Protein AF-A0A7D3ZUU0-F1 (afdb_monomer_lite)

Secondary structure (DSSP, 8-state):
--------------------TTSTTHHHHHHHHHHTS--HHHHHHHHHHHHHHHHHHTSTTHHHHHHHHHHHHHHHHHHHHTT-EETTEEPPHHHHHHHHHHHHHHHHHHHHHHHTT--PPPHHHHHHHHHHTTSHHHH---

Radius of gyration: 26.37 Å; chains: 1; bounding box: 84×69×46 Å

Sequence (142 aa):
MAGVGLPAAISASSMRRNVPIRRSRIRRSIWRLSNSCDDPDALRHLSFEISLQDLALRDPELAPRLAASVRAHEERLAALLAGRPHHGTALTPRQAQRLATALRALLVGLSQGVVLGLAAAPGDYFAATARALIAPDVLGPA

Organism: Actinomadura verrucosospora (NCBI:txid46165)

Foldseek 3Di:
DDDDDDDDDDDDDDDPPDDDPDPPPVVVVQVVLLVVLPPVVNLVVLVVVVVVVVVQCVPPVSVVVVVVVLVVQLLVQLVVQAQDDDPNDGQHSLLSSQLSVQLVVLVVVQVCCSSVVVPDDPPVVSVVVNVVCSPDVNSDDD

pLDDT: mean 71.91, std 19.35, range [29.09, 93.62]

InterPro domains:
  IPR036271 Tetracyclin repressor-like, C-terminal domain superfamily [SSF48498] (24-134)

Structure (mmCIF, N/CA/C/O backbone):
data_AF-A0A7D3ZUU0-F1
#
_entry.id   AF-A0A7D3ZUU0-F1
#
loop_
_atom_site.group_PDB
_atom_site.id
_atom_site.type_symbol
_atom_site.label_atom_id
_atom_site.label_alt_id
_atom_site.label_comp_id
_atom_site.label_asym_id
_atom_site.label_entity_id
_atom_site.label_seq_id
_atom_site.pdbx_PDB_ins_code
_atom_site.Cartn_x
_atom_site.Cartn_y
_atom_site.Cartn_z
_atom_site.occupancy
_atom_site.B_iso_or_equiv
_atom_site.auth_seq_id
_atom_site.auth_comp_id
_atom_site.auth_asym_id
_atom_site.auth_atom_id
_atom_site.pdbx_PDB_model_num
ATOM 1 N N . MET A 1 1 ? -60.620 -56.712 -3.533 1.00 40.25 1 MET A N 1
ATOM 2 C CA . MET A 1 1 ? -59.203 -56.882 -3.926 1.00 40.25 1 MET A CA 1
ATOM 3 C C . MET A 1 1 ? -58.616 -55.475 -4.006 1.00 40.25 1 MET A C 1
ATOM 5 O O . MET A 1 1 ? -59.118 -54.701 -4.802 1.00 40.25 1 MET A O 1
ATOM 9 N N . ALA A 1 2 ? -57.974 -54.983 -2.937 1.00 36.53 2 ALA A N 1
ATOM 10 C CA . ALA A 1 2 ? -56.506 -54.911 -2.765 1.00 36.53 2 ALA A CA 1
ATOM 11 C C . ALA A 1 2 ? -55.824 -54.142 -3.922 1.00 36.53 2 ALA A C 1
ATOM 13 O O . ALA A 1 2 ? -55.988 -54.558 -5.058 1.00 36.53 2 ALA A O 1
ATOM 14 N N . GLY A 1 3 ? -55.067 -53.051 -3.764 1.00 35.31 3 GLY A N 1
ATOM 15 C CA . GLY A 1 3 ? -54.563 -52.266 -2.624 1.00 35.31 3 GLY A CA 1
ATOM 16 C C . GLY A 1 3 ? -54.047 -50.905 -3.161 1.00 35.31 3 GLY A C 1
ATOM 17 O O . GLY A 1 3 ? -53.798 -50.778 -4.353 1.00 35.31 3 GLY A O 1
ATOM 18 N N . VAL A 1 4 ? -54.183 -49.810 -2.404 1.00 40.47 4 VAL A N 1
ATOM 19 C CA . VAL A 1 4 ? -53.123 -49.090 -1.651 1.00 40.47 4 VAL A CA 1
ATOM 20 C C . VAL A 1 4 ? -51.950 -48.565 -2.501 1.00 40.47 4 VAL A C 1
ATOM 22 O O . VAL A 1 4 ? -51.165 -49.348 -3.020 1.00 40.47 4 VAL A O 1
ATOM 25 N N . GLY A 1 5 ? -51.776 -47.232 -2.522 1.00 33.34 5 GLY A N 1
ATOM 26 C CA . GLY A 1 5 ? -50.512 -46.586 -2.903 1.00 33.34 5 GLY A CA 1
ATOM 27 C C . GLY A 1 5 ? -50.587 -45.107 -3.324 1.00 33.34 5 GLY A C 1
ATOM 28 O O . GLY A 1 5 ? -50.355 -44.797 -4.484 1.00 33.34 5 GLY A O 1
ATOM 29 N N . LEU A 1 6 ? -50.858 -44.184 -2.394 1.00 39.97 6 LEU A N 1
ATOM 30 C CA . LEU A 1 6 ? -50.283 -42.818 -2.408 1.00 39.97 6 LEU A CA 1
ATOM 31 C C . LEU A 1 6 ? -49.100 -42.828 -1.405 1.00 39.97 6 LEU A C 1
ATOM 33 O O . LEU A 1 6 ? -49.169 -43.650 -0.486 1.00 39.97 6 LEU A O 1
ATOM 37 N N . PRO A 1 7 ? -48.066 -41.949 -1.488 1.00 45.09 7 PRO A N 1
ATOM 38 C CA . PRO A 1 7 ? -48.269 -40.505 -1.648 1.00 45.09 7 PRO A CA 1
ATOM 39 C C . PRO A 1 7 ? -47.188 -39.672 -2.390 1.00 45.09 7 PRO A C 1
ATOM 41 O O . PRO A 1 7 ? -46.086 -40.121 -2.668 1.00 45.09 7 PRO A O 1
ATOM 44 N N . ALA A 1 8 ? -47.548 -38.395 -2.587 1.00 32.94 8 ALA A N 1
ATOM 45 C CA . ALA A 1 8 ? -46.714 -37.182 -2.550 1.00 32.94 8 ALA A CA 1
ATOM 46 C C . ALA A 1 8 ? -45.593 -36.962 -3.592 1.00 32.94 8 ALA A C 1
ATOM 48 O O . ALA A 1 8 ? -44.533 -37.567 -3.529 1.00 32.94 8 ALA A O 1
ATOM 49 N N . ALA A 1 9 ? -45.749 -35.909 -4.407 1.00 34.47 9 ALA A N 1
ATOM 50 C CA . ALA A 1 9 ? -44.945 -34.686 -4.261 1.00 34.47 9 ALA A CA 1
ATOM 51 C C . ALA A 1 9 ? -45.491 -33.551 -5.148 1.00 34.47 9 ALA A C 1
ATOM 53 O O . ALA A 1 9 ? -45.474 -33.606 -6.374 1.00 34.47 9 ALA A O 1
ATOM 54 N N . ILE A 1 10 ? -45.952 -32.497 -4.480 1.00 34.47 10 ILE A N 1
ATOM 55 C CA . ILE A 1 10 ? -46.115 -31.144 -5.009 1.00 34.47 10 ILE A CA 1
ATOM 56 C C . ILE A 1 10 ? -44.711 -30.565 -5.223 1.00 34.47 10 ILE A C 1
ATOM 58 O O . ILE A 1 10 ? -43.920 -30.580 -4.284 1.00 34.47 10 ILE A O 1
ATOM 62 N N . SER A 1 11 ? -44.415 -29.978 -6.385 1.00 34.91 11 SER A N 1
ATOM 63 C CA . SER A 1 11 ? -43.557 -28.784 -6.414 1.00 34.91 11 SER A CA 1
ATOM 64 C C . SER A 1 11 ? -43.755 -27.980 -7.695 1.00 34.91 11 SER A C 1
ATOM 66 O O . SER A 1 11 ? -43.267 -28.316 -8.773 1.00 34.91 11 SER A O 1
ATOM 68 N N . ALA A 1 12 ? -44.514 -26.901 -7.540 1.00 33.22 12 ALA A N 1
ATOM 69 C CA . ALA A 1 12 ? -44.573 -25.787 -8.461 1.00 33.22 12 ALA A CA 1
ATOM 70 C C . ALA A 1 12 ? -43.320 -24.904 -8.321 1.00 33.22 12 ALA A C 1
ATOM 72 O O . ALA A 1 12 ? -42.705 -24.835 -7.262 1.00 33.22 12 ALA A O 1
ATOM 73 N N . SER A 1 13 ? -43.069 -24.114 -9.365 1.00 33.09 13 SER A N 1
ATOM 74 C CA . SER A 1 13 ? -42.350 -22.836 -9.307 1.00 33.09 13 SER A CA 1
ATOM 75 C C . SER A 1 13 ? -40.853 -22.869 -8.995 1.00 33.09 13 SER A C 1
ATOM 77 O O . SER A 1 13 ? -40.415 -22.924 -7.854 1.00 33.09 13 SER A O 1
ATOM 79 N N . SER A 1 14 ? -40.053 -22.574 -10.018 1.00 34.25 14 SER A N 1
ATOM 80 C CA . SER A 1 14 ? -39.368 -21.273 -10.112 1.00 34.25 14 SER A CA 1
ATOM 81 C C . SER A 1 14 ? -38.167 -21.403 -11.037 1.00 34.25 14 SER A C 1
ATOM 83 O O . SER A 1 14 ? -37.055 -21.765 -10.653 1.00 34.25 14 SER A O 1
ATOM 85 N N . MET A 1 15 ? -38.421 -21.067 -12.295 1.00 29.09 15 MET A N 1
ATOM 86 C CA . MET A 1 15 ? -37.419 -20.801 -13.309 1.00 29.09 15 MET A CA 1
ATOM 87 C C . MET A 1 15 ? -36.638 -19.544 -12.899 1.00 29.09 15 MET A C 1
ATOM 89 O O . MET A 1 15 ? -36.939 -18.428 -13.328 1.00 29.09 15 MET A O 1
ATOM 93 N N . ARG A 1 16 ? -35.638 -19.717 -12.027 1.00 35.34 16 ARG A N 1
ATOM 94 C CA . ARG A 1 16 ? -34.632 -18.691 -11.735 1.00 35.34 16 ARG A CA 1
ATOM 95 C C . ARG A 1 16 ? -33.801 -18.471 -12.995 1.00 35.34 16 ARG A C 1
ATOM 97 O O . ARG A 1 16 ? -32.798 -19.141 -13.227 1.00 35.34 16 ARG A O 1
ATOM 104 N N . ARG A 1 17 ? -34.224 -17.505 -13.812 1.00 39.44 17 ARG A N 1
ATOM 105 C CA . ARG A 1 17 ? -33.383 -16.882 -14.837 1.00 39.44 17 ARG A CA 1
ATOM 106 C C . ARG A 1 17 ? -32.225 -16.180 -14.132 1.00 39.44 17 ARG A C 1
ATOM 108 O O . ARG A 1 17 ? -32.354 -15.072 -13.622 1.00 39.44 17 ARG A O 1
ATOM 115 N N . ASN A 1 18 ? -31.113 -16.897 -14.057 1.00 33.84 18 ASN A N 1
ATOM 116 C CA . ASN A 1 18 ? -29.845 -16.446 -13.521 1.00 33.84 18 ASN A CA 1
ATOM 117 C C . ASN A 1 18 ? -29.207 -15.494 -14.546 1.00 33.84 18 ASN A C 1
ATOM 119 O O . ASN A 1 18 ? -28.795 -15.923 -15.622 1.00 33.84 18 ASN A O 1
ATOM 123 N N . VAL A 1 19 ? -29.174 -14.197 -14.247 1.00 50.00 19 VAL A N 1
ATOM 124 C CA . VAL A 1 19 ? -28.497 -13.186 -15.071 1.00 50.00 19 VAL A CA 1
ATOM 125 C C . VAL A 1 19 ? -27.140 -12.877 -14.438 1.00 50.00 19 VAL A C 1
ATOM 127 O O . VAL A 1 19 ? -27.120 -12.301 -13.352 1.00 50.00 19 VAL A O 1
ATOM 130 N N . PRO A 1 20 ? -25.999 -13.145 -15.105 1.00 44.75 20 PRO A N 1
ATOM 131 C CA . PRO A 1 20 ? -24.731 -12.556 -14.705 1.00 44.75 20 PRO A CA 1
ATOM 132 C C . PRO A 1 20 ? -24.179 -11.640 -15.808 1.00 44.75 20 PRO A C 1
ATOM 134 O O . PRO A 1 20 ? -23.108 -11.876 -16.364 1.00 44.75 20 PRO A O 1
ATOM 137 N N . ILE A 1 21 ? -24.866 -10.533 -16.102 1.00 50.00 21 ILE A N 1
ATOM 138 C CA . ILE A 1 21 ? -24.269 -9.417 -16.853 1.00 50.00 21 ILE A CA 1
ATOM 139 C C . ILE A 1 21 ? -23.665 -8.451 -15.833 1.00 50.00 21 ILE A C 1
ATOM 141 O O . ILE A 1 21 ? -24.354 -7.555 -15.361 1.00 50.00 21 ILE A O 1
ATOM 145 N N . ARG A 1 22 ? -22.390 -8.659 -15.463 1.00 47.59 22 ARG A N 1
ATOM 146 C CA . ARG A 1 22 ? -21.489 -7.611 -14.904 1.00 47.59 22 ARG A CA 1
ATOM 147 C C . ARG A 1 22 ? -20.035 -8.045 -14.639 1.00 47.59 22 ARG A C 1
ATOM 149 O O . ARG A 1 22 ? -19.269 -7.261 -14.096 1.00 47.59 22 ARG A O 1
ATOM 156 N N . ARG A 1 23 ? -19.591 -9.239 -15.059 1.00 44.19 23 ARG A N 1
ATOM 157 C CA . ARG A 1 23 ? -18.181 -9.684 -14.900 1.00 44.19 23 ARG A CA 1
ATOM 158 C C . ARG A 1 23 ? -17.253 -9.331 -16.079 1.00 44.19 23 ARG A C 1
ATOM 160 O O . ARG A 1 23 ? -16.047 -9.534 -15.993 1.00 44.19 23 ARG A O 1
ATOM 167 N N . SER A 1 24 ? -17.782 -8.778 -17.176 1.00 46.56 24 SER A N 1
ATOM 168 C CA . SER A 1 24 ? -17.043 -8.608 -18.443 1.00 46.56 24 SER A CA 1
ATOM 169 C C . SER A 1 24 ? -16.266 -7.293 -18.593 1.00 46.56 24 SER A C 1
ATOM 171 O O . SER A 1 24 ? -15.468 -7.163 -19.524 1.00 46.56 24 SER A O 1
ATOM 173 N N . ARG A 1 25 ? -16.483 -6.305 -17.712 1.00 45.25 25 ARG A N 1
ATOM 174 C CA . ARG A 1 25 ? -15.718 -5.042 -17.728 1.00 45.25 25 ARG A CA 1
ATOM 175 C C . ARG A 1 25 ? -14.445 -5.128 -16.888 1.00 45.25 25 ARG A C 1
ATOM 177 O O . ARG A 1 25 ? -13.392 -4.771 -17.392 1.00 45.25 25 ARG A O 1
ATOM 184 N N . ILE A 1 26 ? -14.516 -5.701 -15.686 1.00 52.78 26 ILE A N 1
ATOM 185 C CA . ILE A 1 26 ? -13.3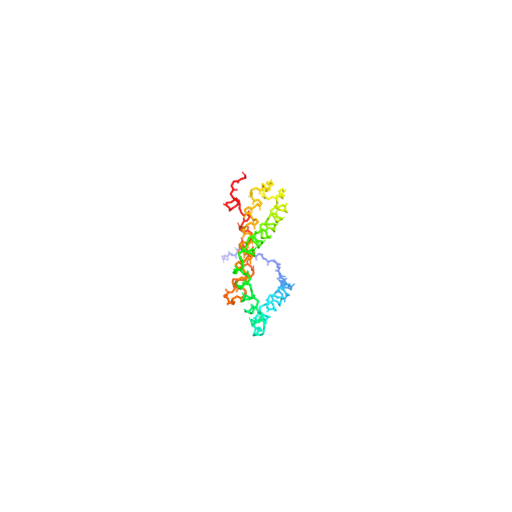65 -5.811 -14.772 1.00 52.78 26 ILE A CA 1
ATOM 186 C C . ILE A 1 26 ? -12.267 -6.709 -15.366 1.00 52.78 26 ILE A C 1
ATOM 188 O O . ILE A 1 26 ? -11.104 -6.319 -15.389 1.00 52.78 26 ILE A O 1
ATOM 192 N N . ARG A 1 27 ? -12.634 -7.850 -15.974 1.00 48.31 27 ARG A N 1
ATOM 193 C CA . ARG A 1 27 ? -11.664 -8.733 -16.652 1.00 48.31 27 ARG A CA 1
ATOM 194 C C . ARG A 1 27 ? -10.971 -8.063 -17.847 1.00 48.31 27 ARG A C 1
ATOM 196 O O . ARG A 1 27 ? -9.799 -8.322 -18.074 1.00 48.31 27 ARG A O 1
ATOM 203 N N . ARG A 1 28 ? -11.657 -7.169 -18.576 1.00 47.56 28 ARG A N 1
ATOM 204 C CA . ARG A 1 28 ? -11.063 -6.414 -19.697 1.00 47.56 28 ARG A CA 1
ATOM 205 C C . ARG A 1 28 ? -10.102 -5.321 -19.236 1.00 47.56 28 ARG A C 1
ATOM 207 O O . ARG A 1 28 ? -9.141 -5.035 -19.940 1.00 47.56 28 ARG A O 1
ATOM 214 N N . SER A 1 29 ? -10.355 -4.707 -18.083 1.00 44.31 29 SER A N 1
ATOM 215 C CA . SER A 1 29 ? -9.447 -3.717 -17.494 1.00 44.31 29 SER A CA 1
ATOM 216 C C . SER A 1 29 ? -8.169 -4.375 -16.971 1.00 44.31 29 SER A C 1
ATOM 218 O O . SER A 1 29 ? -7.083 -3.884 -17.245 1.00 44.31 29 SER A O 1
ATOM 220 N N . ILE A 1 30 ? -8.304 -5.522 -16.297 1.00 54.44 30 ILE A N 1
ATOM 221 C CA . ILE A 1 30 ? -7.171 -6.297 -15.767 1.00 54.44 30 ILE A CA 1
ATOM 222 C C . ILE A 1 30 ? -6.321 -6.882 -16.908 1.00 54.44 30 ILE A C 1
ATOM 224 O O . ILE A 1 30 ? -5.100 -6.800 -16.860 1.00 54.44 30 ILE A O 1
ATOM 228 N N . TRP A 1 31 ? -6.949 -7.388 -17.977 1.00 50.78 31 TRP A N 1
ATOM 229 C CA . TRP A 1 31 ? -6.225 -7.886 -19.154 1.00 50.78 31 TRP A CA 1
ATOM 230 C C . TRP A 1 31 ? -5.465 -6.773 -19.898 1.00 50.78 31 TRP A C 1
ATOM 232 O O . TRP A 1 31 ? -4.343 -6.990 -20.340 1.00 50.78 31 TRP A O 1
ATOM 242 N N . ARG A 1 32 ? -6.018 -5.552 -19.967 1.00 48.66 32 ARG A N 1
ATOM 243 C CA . ARG A 1 32 ? -5.321 -4.398 -20.567 1.00 48.66 32 ARG A CA 1
ATOM 244 C C . ARG A 1 32 ? -4.096 -3.936 -19.779 1.00 48.66 32 ARG A C 1
ATOM 246 O O . ARG A 1 32 ? -3.128 -3.534 -20.404 1.00 48.66 32 ARG A O 1
ATOM 253 N N . LEU A 1 33 ? -4.141 -4.003 -18.449 1.00 48.69 33 LEU A N 1
ATOM 254 C CA . LEU A 1 33 ? -2.991 -3.680 -17.594 1.00 48.69 33 LEU A CA 1
ATOM 255 C C . LEU A 1 33 ? -1.869 -4.719 -17.727 1.00 48.69 33 LEU A C 1
ATOM 257 O O . LEU A 1 33 ? -0.702 -4.356 -17.688 1.00 48.69 33 LEU A O 1
ATOM 261 N N . SER A 1 34 ? -2.214 -5.995 -17.931 1.00 52.81 34 SER A N 1
ATOM 262 C CA . SER A 1 34 ? -1.219 -7.050 -18.170 1.00 52.81 34 SER A CA 1
ATOM 263 C C . SER A 1 34 ? -0.553 -6.910 -19.542 1.00 52.81 34 SER A C 1
ATOM 265 O O . SER A 1 34 ? 0.655 -7.060 -19.649 1.00 52.81 34 SER A O 1
ATOM 267 N N . ASN A 1 35 ? -1.317 -6.575 -20.587 1.00 51.06 35 ASN A N 1
ATOM 268 C CA . ASN A 1 35 ? -0.808 -6.515 -21.961 1.00 51.06 35 ASN A CA 1
ATOM 269 C C . ASN A 1 35 ? -0.029 -5.223 -22.284 1.00 51.06 35 ASN A C 1
ATOM 271 O O . ASN A 1 35 ? 0.575 -5.139 -23.347 1.00 51.06 35 ASN A O 1
ATOM 275 N N . SER A 1 36 ? -0.060 -4.203 -21.415 1.00 51.97 36 SER A N 1
ATOM 276 C CA . SER A 1 36 ? 0.818 -3.027 -21.538 1.00 51.97 36 SER A CA 1
ATOM 277 C C . SER A 1 36 ? 2.197 -3.238 -20.904 1.00 51.97 36 SER A C 1
ATOM 279 O O . SER A 1 36 ? 3.076 -2.413 -21.111 1.00 51.97 36 SER A O 1
ATOM 281 N N . CYS A 1 37 ? 2.384 -4.308 -20.121 1.00 52.25 37 CYS A N 1
ATOM 282 C CA . CYS A 1 37 ? 3.683 -4.682 -19.548 1.00 52.25 37 CYS A CA 1
ATOM 283 C C . CYS A 1 37 ? 4.561 -5.482 -20.522 1.00 52.25 37 CYS A C 1
ATOM 285 O O . CYS A 1 37 ? 5.772 -5.504 -20.346 1.00 52.25 37 CYS A O 1
ATOM 287 N N . ASP A 1 38 ? 3.973 -6.090 -21.557 1.00 57.28 38 ASP A N 1
ATOM 288 C CA . ASP A 1 38 ? 4.697 -6.871 -22.571 1.00 57.28 38 ASP A CA 1
ATOM 289 C C . ASP A 1 38 ? 5.269 -6.002 -23.712 1.00 57.28 38 ASP A C 1
ATOM 291 O O . ASP A 1 38 ? 5.694 -6.523 -24.743 1.00 57.28 38 ASP A O 1
ATOM 295 N N . ASP A 1 39 ? 5.278 -4.674 -23.552 1.00 64.69 39 ASP A N 1
ATOM 296 C CA . ASP A 1 39 ? 5.942 -3.765 -24.485 1.00 64.69 39 ASP A CA 1
ATOM 297 C C . ASP A 1 39 ? 7.466 -3.787 -24.231 1.00 64.69 39 ASP A C 1
ATOM 299 O O . ASP A 1 39 ? 7.925 -3.353 -23.166 1.00 64.69 39 ASP A O 1
ATOM 303 N N . PRO A 1 40 ? 8.282 -4.282 -25.183 1.00 65.00 40 PRO A N 1
ATOM 304 C CA . PRO A 1 40 ? 9.731 -4.324 -25.022 1.00 65.00 40 PRO A CA 1
ATOM 305 C C . PRO A 1 40 ? 10.352 -2.931 -24.850 1.00 65.00 40 PRO A C 1
ATOM 307 O O . PRO A 1 40 ? 11.405 -2.823 -24.214 1.00 65.00 40 PRO A O 1
ATOM 310 N N . ASP A 1 41 ? 9.717 -1.867 -25.349 1.00 67.69 41 ASP A N 1
ATOM 311 C CA . ASP A 1 41 ? 10.182 -0.496 -25.133 1.00 67.69 41 ASP A CA 1
ATOM 312 C C . ASP A 1 41 ? 9.844 0.000 -23.720 1.00 67.69 41 ASP A C 1
ATOM 314 O O . ASP A 1 41 ? 10.664 0.683 -23.098 1.00 67.69 41 ASP A O 1
ATOM 318 N N . ALA A 1 42 ? 8.714 -0.427 -23.145 1.0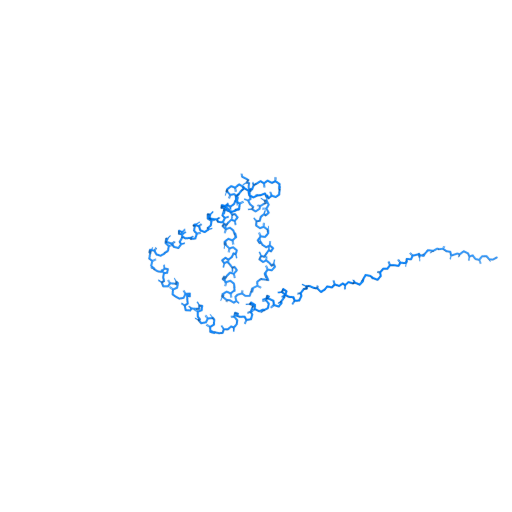0 66.19 42 ALA A N 1
ATOM 319 C CA . ALA A 1 42 ? 8.388 -0.168 -21.740 1.00 66.19 42 ALA A CA 1
ATOM 320 C C . ALA A 1 42 ? 9.376 -0.867 -20.793 1.00 66.19 42 ALA A C 1
ATOM 322 O O . ALA A 1 42 ? 9.838 -0.258 -19.825 1.00 66.19 42 ALA A O 1
ATOM 323 N N . LEU A 1 43 ? 9.764 -2.110 -21.103 1.00 67.81 43 LEU A N 1
ATOM 324 C CA . LEU A 1 43 ? 10.780 -2.842 -20.342 1.00 67.81 43 LEU A CA 1
ATOM 325 C C . LEU A 1 43 ? 12.152 -2.150 -20.422 1.00 67.81 43 LEU A C 1
ATOM 327 O O . LEU A 1 43 ? 12.834 -2.006 -19.407 1.00 67.81 43 LEU A O 1
ATOM 331 N N . ARG A 1 44 ? 12.559 -1.688 -21.613 1.00 70.56 44 ARG A N 1
ATOM 332 C CA . ARG A 1 44 ? 13.822 -0.949 -21.806 1.00 70.56 44 ARG A CA 1
ATOM 333 C C . ARG A 1 44 ? 13.835 0.368 -21.039 1.00 70.56 44 ARG A C 1
ATOM 335 O O . ARG A 1 44 ? 14.823 0.665 -20.369 1.00 70.56 44 ARG A O 1
ATOM 342 N N . HIS A 1 45 ? 12.752 1.135 -21.117 1.00 69.88 45 HIS A N 1
ATOM 343 C CA . HIS A 1 45 ? 12.628 2.401 -20.402 1.00 69.88 45 HIS A CA 1
ATOM 344 C C . HIS A 1 45 ? 12.684 2.191 -18.882 1.00 69.88 45 HIS A C 1
ATOM 346 O O . HIS A 1 45 ? 13.440 2.861 -18.184 1.00 69.88 45 HIS A O 1
ATOM 352 N N . LEU A 1 46 ? 11.978 1.180 -18.379 1.00 71.69 46 LEU A N 1
ATOM 353 C CA . LEU A 1 46 ? 12.002 0.792 -16.972 1.00 71.69 46 LEU A CA 1
ATOM 354 C C . LEU A 1 46 ? 13.387 0.312 -16.511 1.00 71.69 46 LEU A C 1
ATOM 356 O O . LEU A 1 46 ? 13.848 0.699 -15.442 1.00 71.69 46 LEU A O 1
ATOM 360 N N . SER A 1 47 ? 14.082 -0.485 -17.325 1.00 72.44 47 SER A N 1
ATOM 361 C CA . SER A 1 47 ? 15.453 -0.929 -17.040 1.00 72.44 47 SER A CA 1
ATOM 362 C C . SER A 1 47 ? 16.436 0.243 -16.965 1.00 72.44 47 SER A C 1
ATOM 364 O O . SER A 1 47 ? 17.367 0.215 -16.157 1.00 72.44 47 SER A O 1
ATOM 366 N N . PHE A 1 48 ? 16.248 1.265 -17.801 1.00 77.00 48 PHE A N 1
ATOM 367 C CA . PHE A 1 48 ? 17.038 2.491 -17.756 1.00 77.00 48 PHE A CA 1
ATOM 368 C C . PHE A 1 48 ? 16.755 3.290 -16.477 1.00 77.00 48 PHE A C 1
ATOM 370 O O . PHE A 1 48 ? 17.693 3.636 -15.762 1.00 77.00 48 PHE A O 1
ATOM 377 N N . GLU A 1 49 ? 15.483 3.488 -16.126 1.00 78.06 49 GLU A N 1
ATOM 378 C CA . GLU A 1 49 ? 15.078 4.159 -14.883 1.00 78.06 49 GLU A CA 1
ATOM 379 C C . GLU A 1 49 ? 15.610 3.447 -13.631 1.00 78.06 49 GLU A C 1
ATOM 381 O O . GLU A 1 49 ? 16.138 4.095 -12.729 1.00 78.06 49 GLU A O 1
ATOM 386 N N . ILE A 1 50 ? 15.558 2.111 -13.585 1.00 78.50 50 ILE A N 1
ATOM 387 C CA . ILE A 1 50 ? 16.135 1.319 -12.485 1.00 78.50 50 ILE A CA 1
ATOM 388 C C . ILE A 1 50 ? 17.650 1.531 -12.398 1.00 78.50 50 ILE A C 1
ATOM 390 O O . ILE A 1 50 ? 18.192 1.652 -11.303 1.00 78.50 50 ILE A O 1
ATOM 394 N N . SER A 1 51 ? 18.337 1.619 -13.539 1.00 77.19 51 SER A N 1
ATOM 395 C CA . SER A 1 51 ? 19.788 1.848 -13.579 1.00 77.19 51 SER A CA 1
ATOM 396 C C . SER A 1 51 ? 20.160 3.256 -13.102 1.00 77.19 51 SER A C 1
ATOM 398 O O . SER A 1 51 ? 21.142 3.429 -12.381 1.00 77.19 51 SER A O 1
ATOM 400 N N . LEU A 1 52 ? 19.357 4.266 -13.456 1.00 76.44 52 LEU A N 1
ATOM 401 C CA . LEU A 1 52 ? 19.514 5.626 -12.936 1.00 76.44 52 LEU A CA 1
ATOM 402 C C . LEU A 1 52 ? 19.235 5.695 -11.435 1.00 76.44 52 LEU A C 1
ATOM 404 O O . LEU A 1 52 ? 19.960 6.376 -10.714 1.00 76.44 52 LEU A O 1
ATOM 408 N N . GLN A 1 53 ? 18.222 4.974 -10.953 1.00 78.88 53 GLN A N 1
ATOM 409 C CA . GLN A 1 53 ? 17.934 4.866 -9.526 1.00 78.88 53 GLN A CA 1
ATOM 410 C C . GLN A 1 53 ? 19.062 4.151 -8.774 1.00 78.88 53 GLN A C 1
ATOM 412 O O . GLN A 1 53 ? 19.427 4.610 -7.698 1.00 78.88 53 GLN A O 1
ATOM 417 N N . ASP A 1 54 ? 19.663 3.096 -9.335 1.00 80.50 54 ASP A N 1
ATOM 418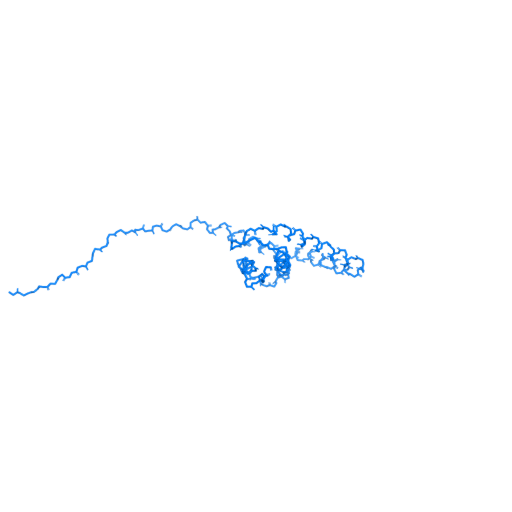 C CA . ASP A 1 54 ? 20.844 2.441 -8.747 1.00 80.50 54 ASP A CA 1
ATOM 419 C C . ASP A 1 54 ? 22.020 3.416 -8.631 1.00 80.50 54 ASP A C 1
ATOM 421 O O . ASP A 1 54 ? 22.640 3.525 -7.575 1.00 80.50 54 ASP A O 1
ATOM 425 N N . LEU A 1 55 ? 22.289 4.185 -9.690 1.00 74.50 55 LEU A N 1
ATOM 426 C CA . LEU A 1 55 ? 23.347 5.192 -9.678 1.00 74.50 55 LEU A CA 1
ATOM 427 C C . LEU A 1 55 ? 23.062 6.303 -8.657 1.00 74.50 55 LEU A C 1
ATOM 429 O O . LEU A 1 55 ? 23.962 6.711 -7.927 1.00 74.50 55 LEU A O 1
ATOM 433 N N . ALA A 1 56 ? 21.811 6.750 -8.571 1.00 74.88 56 ALA A N 1
ATOM 434 C CA . ALA A 1 56 ? 21.361 7.736 -7.597 1.00 74.88 56 ALA A CA 1
ATOM 435 C C . ALA A 1 56 ? 21.443 7.202 -6.154 1.00 74.88 56 ALA A C 1
ATOM 437 O O . ALA A 1 56 ? 21.787 7.941 -5.242 1.00 74.88 56 ALA A O 1
ATOM 438 N N . LEU A 1 57 ? 21.194 5.914 -5.918 1.00 77.69 57 LEU A N 1
ATOM 439 C CA . LEU A 1 57 ? 21.313 5.306 -4.587 1.00 77.69 57 LEU A CA 1
ATOM 440 C C . LEU A 1 57 ? 22.763 5.167 -4.102 1.00 77.69 57 LEU A C 1
ATOM 442 O O . LEU A 1 57 ? 22.981 4.998 -2.902 1.00 77.69 57 LEU A O 1
ATOM 446 N N . ARG A 1 58 ? 23.751 5.261 -5.000 1.00 82.56 58 ARG A N 1
ATOM 447 C CA . ARG A 1 58 ? 25.177 5.332 -4.634 1.00 82.56 58 ARG A CA 1
ATOM 448 C C . ARG A 1 58 ? 25.584 6.707 -4.103 1.00 82.56 58 ARG A C 1
ATOM 450 O O . ARG A 1 58 ? 26.670 6.824 -3.539 1.00 82.56 58 ARG A O 1
ATOM 457 N N . ASP A 1 59 ? 24.736 7.724 -4.263 1.00 82.88 59 ASP A N 1
ATOM 458 C CA . ASP A 1 59 ? 24.907 9.008 -3.593 1.00 82.88 59 ASP A CA 1
ATOM 459 C C . ASP A 1 59 ? 24.562 8.851 -2.096 1.00 82.88 59 ASP A C 1
ATOM 461 O O . ASP A 1 59 ? 23.410 8.547 -1.748 1.00 82.88 59 ASP A O 1
ATOM 465 N N . PRO A 1 60 ? 25.535 9.066 -1.188 1.00 81.50 60 PRO A N 1
ATOM 466 C CA . PRO A 1 60 ? 25.324 8.908 0.247 1.00 81.50 60 PRO A CA 1
ATOM 467 C C . PRO A 1 60 ? 24.276 9.875 0.821 1.00 81.50 60 PRO A C 1
ATOM 469 O O . PRO A 1 60 ? 23.724 9.597 1.888 1.00 81.50 60 PRO A O 1
ATOM 472 N N . GLU A 1 61 ? 23.959 10.978 0.137 1.00 84.81 61 GLU A N 1
ATOM 473 C CA . GLU A 1 61 ? 22.938 11.937 0.569 1.00 84.81 61 GLU A CA 1
ATOM 474 C C . GLU A 1 61 ? 21.526 11.582 0.078 1.00 84.81 61 GLU A C 1
ATOM 476 O O . GLU A 1 61 ? 20.530 11.996 0.685 1.00 84.81 61 GLU A O 1
ATOM 481 N N . LEU A 1 62 ? 21.393 10.783 -0.985 1.00 82.44 62 LEU A N 1
ATOM 482 C CA . LEU A 1 62 ? 20.083 10.418 -1.534 1.00 82.44 62 LEU A CA 1
ATOM 483 C C . LEU A 1 62 ? 19.395 9.312 -0.736 1.00 82.44 62 LEU A C 1
ATOM 485 O O . LEU A 1 62 ? 18.187 9.401 -0.495 1.00 82.44 62 LEU A O 1
ATOM 489 N N . ALA A 1 63 ? 20.141 8.323 -0.244 1.00 79.88 63 ALA A N 1
ATOM 490 C CA . ALA A 1 63 ? 19.600 7.270 0.616 1.00 79.88 63 ALA A CA 1
ATOM 491 C C . ALA A 1 63 ? 18.842 7.808 1.859 1.00 79.88 63 ALA A C 1
ATOM 493 O O . ALA A 1 63 ? 17.681 7.425 2.059 1.00 79.88 63 ALA A O 1
ATOM 494 N N . PRO A 1 64 ? 19.398 8.727 2.681 1.00 86.19 64 PRO A N 1
ATOM 495 C CA . PRO A 1 64 ? 18.678 9.271 3.833 1.00 86.19 64 PRO A CA 1
ATOM 496 C C . PRO A 1 64 ? 17.479 10.142 3.432 1.00 86.19 64 PRO A C 1
ATOM 498 O O . PRO A 1 64 ? 16.458 10.123 4.128 1.00 86.19 64 PRO A O 1
ATOM 501 N N . ARG A 1 65 ? 17.548 10.861 2.303 1.00 86.31 65 ARG A N 1
ATOM 502 C CA . ARG A 1 65 ? 16.429 11.673 1.787 1.00 86.31 65 ARG A CA 1
ATOM 503 C C . ARG A 1 65 ? 15.267 10.807 1.309 1.00 86.31 65 ARG A C 1
ATOM 505 O O . ARG A 1 65 ? 14.116 11.099 1.638 1.00 86.31 65 ARG A O 1
ATOM 512 N N . LEU A 1 66 ? 15.554 9.713 0.606 1.00 83.88 66 LEU A N 1
ATOM 513 C CA . LEU A 1 66 ? 14.551 8.722 0.213 1.00 83.88 66 LEU A CA 1
ATOM 514 C C . LEU A 1 66 ? 13.933 8.054 1.442 1.00 83.88 66 LEU A C 1
ATOM 516 O O . LEU A 1 66 ? 12.711 7.968 1.540 1.00 83.88 66 LEU A O 1
ATOM 520 N N . ALA A 1 67 ? 14.747 7.670 2.429 1.00 86.00 67 ALA A N 1
ATOM 521 C CA . ALA A 1 67 ? 14.243 7.126 3.687 1.00 86.00 67 ALA A CA 1
ATOM 522 C C . ALA A 1 67 ? 13.345 8.126 4.442 1.00 86.00 67 ALA A C 1
ATOM 524 O O . ALA A 1 67 ? 12.352 7.728 5.051 1.00 86.00 67 ALA A O 1
ATOM 525 N N . ALA A 1 68 ? 13.661 9.424 4.416 1.00 89.25 68 ALA A N 1
ATOM 526 C CA . ALA A 1 68 ? 12.815 10.467 4.999 1.00 89.25 68 ALA A CA 1
ATOM 527 C C . ALA A 1 68 ? 11.489 10.635 4.238 1.00 89.25 68 ALA A C 1
ATOM 529 O O . ALA A 1 68 ? 10.429 10.669 4.859 1.00 89.25 68 ALA A O 1
ATOM 530 N N . SER A 1 69 ? 11.528 10.668 2.903 1.00 88.19 69 SER A N 1
ATOM 531 C CA . SER A 1 69 ? 10.326 10.751 2.060 1.00 88.19 69 SER A CA 1
ATOM 532 C C . SER A 1 69 ? 9.396 9.554 2.271 1.00 88.19 69 SER A C 1
ATOM 534 O O . SER A 1 69 ? 8.194 9.722 2.484 1.00 88.19 69 SER A O 1
ATOM 536 N N . VAL A 1 70 ? 9.963 8.348 2.294 1.00 87.38 70 VAL A N 1
ATOM 537 C CA . VAL A 1 70 ? 9.237 7.110 2.575 1.00 87.38 70 VAL A CA 1
ATOM 538 C C . VAL A 1 70 ? 8.578 7.152 3.954 1.00 87.38 70 VAL A C 1
ATOM 540 O O . VAL A 1 70 ? 7.394 6.831 4.065 1.00 87.38 70 VAL A O 1
ATOM 543 N N . ARG A 1 71 ? 9.310 7.579 4.993 1.00 91.00 71 ARG A N 1
ATOM 544 C CA . ARG A 1 71 ? 8.760 7.721 6.351 1.00 91.00 71 ARG A CA 1
ATOM 545 C C . ARG A 1 71 ? 7.607 8.721 6.394 1.00 91.00 71 ARG A C 1
ATOM 547 O O . ARG A 1 71 ? 6.558 8.394 6.934 1.00 91.00 71 ARG A O 1
ATOM 554 N N . ALA A 1 72 ? 7.740 9.868 5.732 1.00 91.38 72 ALA A N 1
ATOM 555 C CA . ALA A 1 72 ? 6.673 10.865 5.661 1.00 91.38 72 ALA A CA 1
ATOM 556 C C . ALA A 1 72 ? 5.404 10.336 4.959 1.00 91.38 72 ALA A C 1
ATOM 558 O O . ALA A 1 72 ? 4.282 10.687 5.334 1.00 91.38 72 ALA A O 1
ATOM 559 N N . HIS A 1 73 ? 5.547 9.488 3.934 1.00 89.38 73 HIS A N 1
ATOM 560 C CA . HIS A 1 73 ? 4.403 8.825 3.298 1.00 89.38 73 HIS A CA 1
ATOM 561 C C . HIS A 1 73 ? 3.737 7.801 4.218 1.00 89.38 73 HIS A C 1
ATOM 563 O O . HIS A 1 73 ? 2.508 7.740 4.272 1.00 89.38 73 HIS A O 1
ATOM 569 N N . GLU A 1 74 ? 4.532 7.035 4.960 1.00 92.12 74 GLU A N 1
ATOM 570 C CA . GLU A 1 74 ? 4.029 6.063 5.927 1.00 92.12 74 GLU A CA 1
ATOM 571 C C . GLU A 1 74 ? 3.281 6.745 7.083 1.00 92.12 74 GLU A C 1
ATOM 573 O O . GLU A 1 74 ? 2.164 6.347 7.402 1.00 92.12 74 GLU A O 1
ATOM 578 N N . GLU A 1 75 ? 3.829 7.829 7.636 1.00 93.25 75 GLU A N 1
ATOM 579 C CA . GLU A 1 75 ? 3.186 8.644 8.677 1.00 93.25 75 GLU A CA 1
ATOM 580 C C . GLU A 1 75 ? 1.870 9.259 8.194 1.00 93.25 75 GLU A C 1
ATOM 582 O O . GLU A 1 75 ? 0.863 9.228 8.903 1.00 93.25 75 GLU A O 1
ATOM 587 N N . ARG A 1 76 ? 1.837 9.778 6.959 1.00 92.12 76 ARG A N 1
ATOM 588 C CA . ARG A 1 76 ? 0.603 10.313 6.368 1.00 92.12 76 ARG A CA 1
ATOM 589 C C . ARG A 1 76 ? -0.461 9.226 6.227 1.00 92.12 76 ARG A C 1
ATOM 591 O O . ARG A 1 76 ? -1.630 9.483 6.506 1.00 92.12 76 ARG A O 1
ATOM 598 N N . LEU A 1 77 ? -0.075 8.024 5.804 1.00 92.06 77 LEU A N 1
ATOM 599 C CA . LEU A 1 77 ? -0.995 6.893 5.709 1.00 92.06 77 LEU A CA 1
ATOM 600 C C . LEU A 1 77 ? -1.488 6.455 7.096 1.00 92.06 77 LEU A C 1
ATOM 602 O O . LEU A 1 77 ? -2.687 6.251 7.275 1.00 92.06 77 LEU A O 1
ATOM 606 N N . ALA A 1 78 ? -0.599 6.380 8.087 1.00 93.62 78 ALA A N 1
ATOM 607 C CA . ALA A 1 78 ? -0.960 6.069 9.466 1.00 93.62 78 ALA A CA 1
ATOM 608 C C . ALA A 1 78 ? -1.947 7.100 10.038 1.00 93.62 78 ALA A C 1
ATOM 610 O O . ALA A 1 78 ? -2.959 6.724 10.627 1.00 93.62 78 ALA A O 1
ATOM 611 N N . ALA A 1 79 ? -1.731 8.393 9.786 1.00 93.44 79 ALA A N 1
ATOM 612 C CA . ALA A 1 79 ? -2.643 9.454 10.211 1.00 93.44 79 ALA A CA 1
ATOM 613 C C . ALA A 1 79 ? -4.047 9.327 9.589 1.00 93.44 79 ALA A C 1
ATOM 615 O O . ALA A 1 79 ? -5.038 9.630 10.247 1.00 93.44 79 ALA A O 1
ATOM 616 N N . LEU A 1 80 ? -4.155 8.842 8.345 1.00 92.75 80 LEU A N 1
ATOM 617 C CA . LEU A 1 80 ? -5.450 8.592 7.692 1.00 92.75 80 LEU A CA 1
ATOM 618 C C . LEU A 1 80 ? -6.211 7.399 8.292 1.00 92.75 80 LEU A C 1
ATOM 620 O O . LEU A 1 80 ? -7.446 7.346 8.211 1.00 92.75 80 LEU A O 1
ATOM 624 N N . LEU A 1 81 ? -5.474 6.432 8.840 1.00 90.19 81 LEU A N 1
ATOM 625 C CA . LEU A 1 81 ? -6.002 5.194 9.414 1.00 90.19 81 LEU A CA 1
ATOM 626 C C . LEU A 1 81 ? -6.322 5.337 10.908 1.00 90.19 81 LEU A C 1
ATOM 628 O O . LEU A 1 81 ? -7.261 4.706 11.392 1.00 90.19 81 LEU A O 1
ATOM 632 N N . ALA A 1 82 ? -5.572 6.164 11.634 1.00 91.75 82 ALA A N 1
ATOM 633 C CA . ALA A 1 82 ? -5.769 6.390 13.060 1.00 91.75 82 ALA A CA 1
ATOM 634 C C . ALA A 1 82 ? -7.188 6.901 13.361 1.00 91.75 82 ALA A C 1
ATOM 636 O O . ALA A 1 82 ? -7.733 7.751 12.655 1.00 91.75 82 ALA A O 1
ATOM 637 N N . GLY A 1 83 ? -7.809 6.358 14.410 1.00 88.19 83 GLY A N 1
ATOM 638 C CA . GLY A 1 83 ? -9.163 6.738 14.819 1.00 88.19 83 GLY A CA 1
ATOM 639 C C . GLY A 1 83 ? -10.283 6.211 13.913 1.00 88.19 83 GLY A C 1
ATOM 640 O O . GLY A 1 83 ? -11.458 6.430 14.213 1.00 88.19 83 GLY A O 1
ATOM 641 N N . ARG A 1 84 ? -9.969 5.497 12.821 1.00 88.00 84 ARG A N 1
ATOM 642 C CA . ARG A 1 84 ? -10.995 4.858 11.988 1.00 88.00 84 ARG A CA 1
ATOM 643 C C . ARG A 1 84 ? -11.630 3.677 12.732 1.00 88.00 84 ARG A C 1
ATOM 645 O O . ARG A 1 84 ? -10.905 2.907 13.363 1.00 88.00 84 ARG A O 1
ATOM 652 N N . PRO A 1 85 ? -12.962 3.507 12.642 1.00 86.06 85 PRO A N 1
ATOM 653 C CA . PRO A 1 85 ? -13.642 2.377 13.253 1.00 86.06 85 PRO A CA 1
ATOM 654 C C . PRO A 1 85 ? -13.289 1.082 12.517 1.00 86.06 85 PRO A C 1
ATOM 656 O O . PRO A 1 85 ? -13.382 0.995 11.291 1.00 86.06 85 PRO A O 1
ATOM 659 N N . HIS A 1 86 ? -12.918 0.066 13.281 1.00 83.25 86 HIS A N 1
ATOM 660 C CA . HIS A 1 86 ? -12.522 -1.246 12.812 1.00 83.25 86 HIS A CA 1
ATOM 661 C C . HIS A 1 86 ? -12.967 -2.311 13.830 1.00 83.25 86 HIS A C 1
ATOM 663 O O . HIS A 1 86 ? -12.612 -2.247 14.998 1.00 83.25 86 HIS A O 1
ATOM 669 N N . HIS A 1 87 ? -13.818 -3.257 13.415 1.00 80.00 87 HIS A N 1
ATOM 670 C CA . HIS A 1 87 ? -14.432 -4.262 14.305 1.00 80.00 87 HIS A CA 1
ATOM 671 C C . HIS A 1 87 ? -15.040 -3.698 15.610 1.00 80.00 87 HIS A C 1
ATOM 673 O O . HIS A 1 87 ? -15.010 -4.337 16.655 1.00 80.00 87 HIS A O 1
ATOM 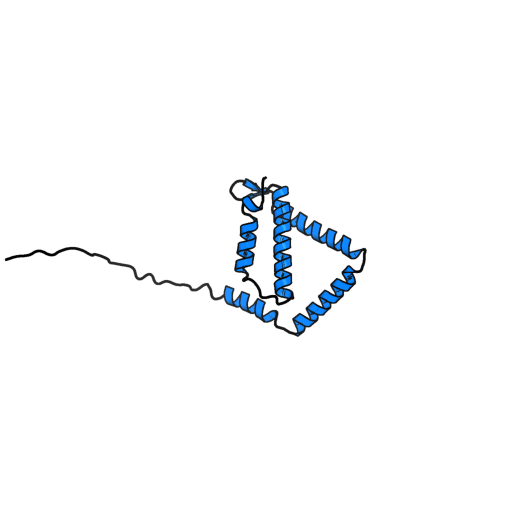679 N N . GLY A 1 88 ? -15.635 -2.502 15.541 1.00 81.06 88 GLY A N 1
ATOM 680 C CA . GLY A 1 88 ? -16.290 -1.859 16.687 1.00 81.06 88 GLY A CA 1
ATOM 681 C C . GLY A 1 88 ? -15.351 -1.082 17.615 1.00 81.06 88 GLY A C 1
ATOM 682 O O . GLY A 1 88 ? -15.838 -0.423 18.530 1.00 81.06 88 GLY A O 1
ATOM 683 N N . THR A 1 89 ? -14.041 -1.085 17.362 1.00 83.69 89 THR A N 1
ATOM 684 C CA . THR A 1 89 ? -13.049 -0.277 18.087 1.00 83.69 89 THR A CA 1
ATOM 685 C C . THR A 1 89 ? -12.352 0.699 17.139 1.00 83.69 89 THR A C 1
ATOM 687 O O . THR A 1 89 ? -12.302 0.490 15.931 1.00 83.69 89 THR A O 1
ATOM 690 N N . ALA A 1 90 ? -11.860 1.828 17.648 1.00 89.50 90 ALA A N 1
ATOM 691 C CA . ALA A 1 90 ? -11.072 2.751 16.833 1.00 89.50 90 ALA A CA 1
ATOM 692 C C . ALA A 1 90 ? -9.621 2.257 16.747 1.00 89.50 90 ALA A C 1
ATOM 694 O O . ALA A 1 90 ? -9.047 1.880 17.769 1.00 89.50 90 ALA A O 1
ATOM 695 N N . LEU A 1 91 ? -9.019 2.290 15.554 1.00 90.56 91 LEU A N 1
ATOM 696 C CA . LEU A 1 91 ? -7.606 1.940 15.390 1.00 90.56 91 LEU A CA 1
ATOM 697 C C . LEU A 1 91 ? -6.714 2.883 16.202 1.00 90.56 91 LEU A C 1
ATOM 699 O O . LEU A 1 91 ? -6.783 4.109 16.038 1.00 90.56 91 LEU A O 1
ATOM 703 N N . THR A 1 92 ? -5.844 2.311 17.039 1.00 91.69 92 THR A N 1
ATOM 704 C CA . THR A 1 92 ? -4.863 3.098 17.795 1.00 91.69 92 THR A CA 1
ATOM 705 C C . THR A 1 92 ? -3.775 3.641 16.863 1.00 91.69 92 THR A C 1
ATOM 707 O O . THR A 1 92 ? -3.521 3.057 15.805 1.00 91.69 92 THR A O 1
ATOM 710 N N . PRO A 1 93 ? -3.075 4.733 17.226 1.00 91.62 93 PRO A N 1
ATOM 711 C CA . PRO A 1 93 ? -1.968 5.250 16.418 1.00 91.62 93 PRO A CA 1
ATOM 712 C C . PRO A 1 93 ? -0.898 4.188 16.124 1.00 91.62 93 PRO A C 1
ATOM 714 O O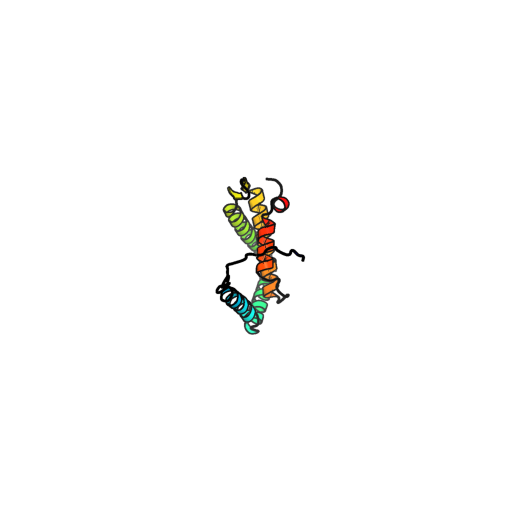 . PRO A 1 93 ? -0.352 4.131 15.024 1.00 91.62 93 PRO A O 1
ATOM 717 N N . ARG A 1 94 ? -0.641 3.289 17.083 1.00 90.00 94 ARG A N 1
ATOM 718 C CA . ARG A 1 94 ? 0.322 2.193 16.931 1.00 90.00 94 ARG A CA 1
ATOM 719 C C . ARG A 1 94 ? -0.149 1.144 15.922 1.00 90.00 94 ARG A C 1
ATOM 721 O O . ARG A 1 94 ? 0.650 0.690 15.104 1.00 90.00 94 ARG A O 1
ATOM 728 N N . GLN A 1 95 ? -1.426 0.766 15.968 1.00 91.19 95 GLN A N 1
ATOM 729 C CA . GLN A 1 95 ? -2.023 -0.148 14.989 1.00 91.19 95 GLN A CA 1
ATOM 730 C C . GLN A 1 95 ? -2.050 0.477 13.591 1.00 91.19 95 GLN A C 1
ATOM 732 O O . GLN A 1 95 ? -1.692 -0.180 12.615 1.00 91.19 95 GLN A O 1
ATOM 737 N N . ALA A 1 96 ? -2.396 1.762 13.497 1.00 92.44 96 ALA A N 1
ATOM 738 C CA . ALA A 1 96 ? -2.393 2.508 12.246 1.00 92.44 96 ALA A CA 1
ATOM 739 C C . ALA A 1 96 ? -0.993 2.577 11.613 1.00 92.44 96 ALA A C 1
ATOM 741 O O . ALA A 1 96 ? -0.866 2.368 10.407 1.00 92.44 96 ALA A O 1
ATOM 742 N N . GLN A 1 97 ? 0.056 2.783 12.421 1.00 92.38 97 GLN A N 1
ATOM 743 C CA . GLN A 1 97 ? 1.440 2.753 11.942 1.00 92.38 97 GLN A CA 1
ATOM 744 C C . GLN A 1 97 ? 1.815 1.377 11.386 1.00 92.38 97 GLN A C 1
ATOM 746 O O . GLN A 1 97 ? 2.287 1.280 10.259 1.00 92.38 97 GLN A O 1
ATOM 751 N N . ARG A 1 98 ? 1.559 0.302 12.143 1.00 91.00 98 ARG A N 1
ATOM 752 C CA . ARG A 1 98 ? 1.851 -1.074 11.700 1.00 91.00 98 ARG A CA 1
ATOM 753 C C . ARG A 1 98 ? 1.137 -1.418 10.398 1.00 91.00 98 ARG A C 1
ATOM 755 O O . ARG A 1 98 ? 1.741 -2.004 9.500 1.00 91.00 98 ARG A O 1
ATOM 762 N N . LEU A 1 99 ? -0.133 -1.031 10.287 1.00 92.31 99 LEU A N 1
ATOM 763 C CA . LEU A 1 99 ? -0.920 -1.243 9.080 1.00 92.31 99 LEU A CA 1
ATOM 764 C C . LEU A 1 99 ? -0.351 -0.452 7.895 1.00 92.31 99 LEU A C 1
ATOM 766 O O . LEU A 1 99 ? -0.247 -0.999 6.799 1.00 92.31 99 LEU A O 1
ATOM 770 N N . ALA A 1 100 ? 0.071 0.798 8.106 1.00 92.38 100 ALA A N 1
ATOM 771 C CA . ALA A 1 100 ? 0.718 1.602 7.073 1.00 92.38 100 ALA A CA 1
ATOM 772 C C . ALA A 1 100 ? 2.023 0.957 6.573 1.00 92.38 100 ALA A C 1
ATOM 774 O O . ALA A 1 100 ? 2.216 0.835 5.359 1.00 92.38 100 ALA A O 1
ATOM 775 N N . THR A 1 101 ? 2.874 0.465 7.482 1.00 92.44 101 THR A N 1
ATOM 776 C CA . THR A 1 101 ? 4.099 -0.271 7.129 1.00 92.44 101 THR A CA 1
ATOM 777 C C . THR A 1 101 ? 3.782 -1.530 6.314 1.00 92.44 101 THR A C 1
ATOM 779 O O . THR A 1 101 ? 4.400 -1.779 5.276 1.00 92.44 101 THR A O 1
ATOM 782 N N . ALA A 1 102 ? 2.796 -2.320 6.752 1.00 91.94 102 ALA A N 1
ATOM 783 C CA . ALA A 1 102 ? 2.429 -3.576 6.102 1.00 91.94 102 ALA A CA 1
ATOM 784 C C . ALA A 1 102 ? 1.824 -3.360 4.704 1.00 91.94 102 ALA A C 1
ATOM 786 O O . ALA A 1 102 ? 2.192 -4.052 3.752 1.00 91.94 102 ALA A O 1
ATOM 787 N N . LEU A 1 103 ? 0.949 -2.361 4.550 1.00 91.44 103 LEU A N 1
ATOM 788 C CA . LEU A 1 103 ? 0.387 -1.979 3.251 1.00 91.44 103 LEU A CA 1
ATOM 789 C C . LEU A 1 103 ? 1.472 -1.488 2.295 1.00 91.44 103 LEU A C 1
ATOM 791 O O . LEU A 1 103 ? 1.471 -1.866 1.123 1.00 91.44 103 LEU A O 1
ATOM 795 N N . ARG A 1 104 ? 2.427 -0.692 2.786 1.00 90.44 104 ARG A N 1
ATOM 796 C CA . ARG A 1 104 ? 3.573 -0.266 1.981 1.00 90.44 104 ARG A CA 1
ATOM 797 C C . ARG A 1 104 ? 4.378 -1.472 1.497 1.00 90.44 104 ARG A C 1
ATOM 799 O O . ARG A 1 104 ? 4.672 -1.546 0.308 1.00 90.44 104 ARG A O 1
ATOM 806 N N . ALA A 1 105 ? 4.713 -2.410 2.383 1.00 89.88 105 ALA A N 1
ATOM 807 C CA . ALA A 1 105 ? 5.461 -3.612 2.013 1.00 89.88 105 ALA A CA 1
ATOM 808 C C . ALA A 1 105 ? 4.725 -4.443 0.946 1.00 89.88 105 ALA A C 1
ATOM 810 O O . ALA A 1 105 ? 5.336 -4.864 -0.037 1.00 89.88 105 ALA A O 1
ATOM 811 N N . LEU A 1 106 ? 3.405 -4.604 1.090 1.00 89.31 106 LEU A N 1
ATOM 812 C CA . LEU A 1 106 ? 2.562 -5.290 0.109 1.00 89.31 106 LEU A CA 1
ATOM 813 C C . LEU A 1 106 ? 2.592 -4.602 -1.265 1.00 89.31 106 LEU A C 1
ATOM 815 O O . LEU A 1 106 ? 2.732 -5.273 -2.286 1.00 89.31 106 LEU A O 1
ATOM 819 N N . LEU A 1 107 ? 2.483 -3.270 -1.293 1.00 85.31 107 LEU A N 1
ATOM 820 C CA . LEU A 1 107 ? 2.525 -2.482 -2.528 1.00 85.31 107 LEU A CA 1
ATOM 821 C C . LEU A 1 107 ? 3.910 -2.507 -3.184 1.00 85.31 107 LEU A C 1
ATOM 823 O O . LEU A 1 107 ? 3.989 -2.594 -4.405 1.00 85.31 107 LEU A O 1
ATOM 827 N N . VAL A 1 108 ? 4.994 -2.474 -2.402 1.00 84.81 108 VAL A N 1
ATOM 828 C CA . VAL A 1 108 ? 6.361 -2.621 -2.930 1.00 84.81 108 VAL A CA 1
ATOM 829 C C . VAL A 1 108 ? 6.539 -3.992 -3.579 1.00 84.81 108 VAL A C 1
ATOM 831 O O . VAL A 1 108 ? 6.989 -4.058 -4.720 1.00 84.81 108 VAL A O 1
ATOM 834 N N . GLY A 1 109 ? 6.130 -5.068 -2.899 1.00 82.50 109 GLY A N 1
ATOM 835 C CA . GLY A 1 109 ? 6.211 -6.423 -3.449 1.00 82.50 109 GLY A CA 1
ATOM 836 C C . GLY A 1 109 ? 5.366 -6.602 -4.715 1.00 82.50 109 GLY A C 1
ATOM 837 O O . GLY A 1 109 ? 5.827 -7.208 -5.680 1.00 82.50 109 GLY A O 1
ATOM 838 N N . LEU A 1 110 ? 4.161 -6.018 -4.755 1.00 83.00 110 LEU A N 1
ATOM 839 C CA . LEU A 1 110 ? 3.320 -6.000 -5.957 1.00 83.00 110 LEU A CA 1
ATOM 840 C C . LEU A 1 110 ? 4.008 -5.266 -7.116 1.00 83.00 110 LEU A C 1
ATOM 842 O O . LEU A 1 110 ? 4.078 -5.805 -8.218 1.00 83.00 110 LEU A O 1
ATOM 846 N N . SER A 1 111 ? 4.530 -4.062 -6.869 1.00 77.44 111 SER A N 1
ATOM 847 C CA . SER A 1 111 ? 5.234 -3.276 -7.886 1.00 77.44 111 SER A CA 1
ATOM 848 C C . SER A 1 111 ? 6.450 -4.023 -8.426 1.00 77.44 111 SER A C 1
ATOM 850 O O . SER A 1 111 ? 6.632 -4.071 -9.636 1.00 77.44 111 SER A O 1
ATOM 852 N N . GLN A 1 112 ? 7.238 -4.669 -7.561 1.00 75.88 112 GLN A N 1
ATOM 853 C CA . GLN A 1 112 ? 8.374 -5.499 -7.976 1.00 75.88 112 GLN A CA 1
ATOM 854 C C . GLN A 1 112 ? 7.934 -6.696 -8.827 1.00 75.88 112 GLN A C 1
ATOM 856 O O . GLN A 1 112 ? 8.547 -6.957 -9.857 1.00 75.88 112 GLN A O 1
ATOM 861 N N . GLY A 1 113 ? 6.863 -7.397 -8.441 1.00 72.94 113 GLY A N 1
ATOM 862 C CA . GLY A 1 113 ? 6.327 -8.518 -9.220 1.00 72.94 113 GLY A CA 1
ATOM 863 C C . GLY A 1 113 ? 5.864 -8.105 -10.621 1.00 72.94 113 GLY A C 1
ATOM 864 O O . GLY A 1 113 ? 6.180 -8.782 -11.595 1.00 72.94 113 GLY A O 1
ATOM 865 N N . VAL A 1 114 ? 5.179 -6.960 -10.731 1.00 74.44 114 VAL A N 1
ATOM 866 C CA . VAL A 1 114 ? 4.733 -6.394 -12.019 1.00 74.44 114 VAL A CA 1
ATOM 867 C C . VAL A 1 114 ? 5.922 -5.946 -12.874 1.00 74.44 114 VAL A C 1
ATOM 869 O O . VAL A 1 114 ? 5.993 -6.294 -14.047 1.00 74.44 114 VAL A O 1
ATOM 872 N N . VAL A 1 115 ? 6.863 -5.204 -12.287 1.00 69.38 115 VAL A N 1
ATOM 873 C CA . VAL A 1 115 ? 8.040 -4.644 -12.976 1.00 69.38 115 VAL A CA 1
ATOM 874 C C . VAL A 1 115 ? 8.988 -5.732 -13.478 1.00 69.38 115 VAL A C 1
ATOM 876 O O . VAL A 1 115 ? 9.498 -5.636 -14.589 1.00 69.38 115 VAL A O 1
ATOM 879 N N . LEU A 1 116 ? 9.233 -6.765 -12.671 1.00 73.50 116 LEU A N 1
ATOM 880 C CA . LEU A 1 116 ? 10.205 -7.816 -12.982 1.00 73.50 116 LEU A CA 1
ATOM 881 C C . LEU A 1 116 ? 9.607 -8.972 -13.797 1.00 73.50 116 LEU A C 1
ATOM 883 O O . LEU A 1 116 ? 10.309 -9.944 -14.071 1.00 73.50 116 LEU A O 1
ATOM 887 N N . GLY A 1 117 ? 8.316 -8.915 -14.141 1.00 68.19 117 GLY A N 1
ATOM 888 C CA . GLY A 1 117 ? 7.631 -10.007 -14.838 1.00 68.19 117 GLY A CA 1
ATOM 889 C C . GLY A 1 117 ? 7.609 -11.320 -14.042 1.00 68.19 117 GLY A C 1
ATOM 890 O O . GLY A 1 117 ? 7.398 -12.391 -14.613 1.00 68.19 117 GLY A O 1
ATOM 891 N N . LEU A 1 118 ? 7.833 -11.261 -12.724 1.00 72.00 118 LEU A N 1
ATOM 892 C CA . LEU A 1 118 ? 7.749 -12.418 -11.839 1.00 72.00 118 LEU A CA 1
ATOM 893 C C . LEU A 1 118 ? 6.261 -12.718 -11.644 1.00 72.00 118 LEU A C 1
ATOM 895 O O . LEU A 1 118 ? 5.563 -11.977 -10.955 1.00 72.00 118 LEU A O 1
ATOM 899 N N . ALA A 1 119 ? 5.781 -13.760 -12.329 1.00 58.97 119 ALA A N 1
ATOM 900 C CA . ALA A 1 119 ? 4.371 -14.093 -12.511 1.00 58.97 119 ALA A CA 1
ATOM 901 C C . ALA A 1 119 ? 3.470 -13.720 -11.318 1.00 58.97 119 ALA A C 1
ATOM 903 O O . ALA A 1 119 ? 3.618 -14.194 -10.189 1.00 58.97 119 ALA A O 1
ATOM 904 N N . ALA A 1 120 ? 2.520 -12.849 -11.648 1.00 60.97 120 ALA A N 1
ATOM 905 C CA . ALA A 1 120 ? 1.642 -12.119 -10.763 1.00 60.97 120 ALA A CA 1
ATOM 906 C C . ALA A 1 120 ? 0.614 -13.026 -10.087 1.00 60.97 120 ALA A C 1
ATOM 908 O O . ALA A 1 120 ? -0.265 -13.601 -10.739 1.00 60.97 120 ALA A O 1
ATOM 909 N N . ALA A 1 121 ? 0.639 -13.067 -8.754 1.00 69.19 121 ALA A N 1
ATOM 910 C CA . ALA A 1 121 ? -0.568 -13.437 -8.038 1.00 69.19 121 ALA A CA 1
ATOM 911 C C . ALA A 1 121 ? -1.708 -12.501 -8.509 1.00 69.19 121 ALA A C 1
ATOM 913 O O . ALA A 1 121 ? -1.476 -11.301 -8.691 1.00 69.19 121 ALA A O 1
ATOM 914 N N . PRO A 1 122 ? -2.927 -13.012 -8.759 1.00 77.31 122 PRO A N 1
ATOM 915 C CA . PRO A 1 122 ? -4.026 -12.181 -9.238 1.00 77.31 122 PRO A CA 1
ATOM 916 C C . PRO A 1 122 ? -4.244 -10.967 -8.330 1.00 77.31 122 PRO A C 1
ATOM 918 O O . PRO A 1 122 ? -4.033 -11.055 -7.124 1.00 77.31 122 PRO A O 1
ATOM 921 N N . GLY A 1 123 ? -4.752 -9.852 -8.863 1.00 74.81 123 GLY A N 1
ATOM 922 C CA . GLY A 1 123 ? -5.089 -8.687 -8.029 1.00 74.81 123 GLY A CA 1
ATOM 923 C C . GLY A 1 123 ? -6.004 -9.038 -6.844 1.00 74.81 123 GLY A C 1
ATOM 924 O O . GLY A 1 123 ? -5.879 -8.458 -5.768 1.00 74.81 123 GLY A O 1
ATOM 925 N N . ASP A 1 124 ? -6.853 -10.058 -7.004 1.00 84.12 124 ASP A N 1
ATOM 926 C CA . ASP A 1 124 ? -7.697 -10.601 -5.937 1.00 84.12 124 ASP A CA 1
ATOM 927 C C . ASP A 1 124 ? -6.892 -11.209 -4.776 1.00 84.12 124 ASP A C 1
ATOM 929 O O . ASP A 1 124 ? -7.310 -11.079 -3.626 1.00 84.12 124 ASP A O 1
ATOM 933 N N . TYR A 1 125 ? -5.728 -11.812 -5.045 1.00 84.62 125 TYR A N 1
ATOM 934 C CA . TYR A 1 125 ? -4.807 -12.301 -4.016 1.00 84.62 125 TYR A CA 1
ATOM 935 C C . TYR A 1 125 ? -4.268 -11.139 -3.184 1.00 84.62 125 TYR A C 1
ATOM 937 O O . TYR A 1 125 ? -4.401 -11.144 -1.966 1.00 84.62 125 TYR A O 1
ATOM 945 N N . PHE A 1 126 ? -3.754 -10.088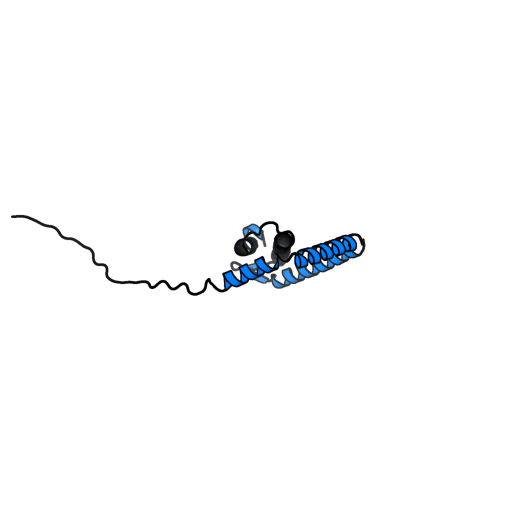 -3.826 1.00 83.62 126 PHE A N 1
ATOM 946 C CA . PHE A 1 126 ? -3.255 -8.907 -3.114 1.00 83.62 126 PHE A CA 1
ATOM 947 C C . PHE A 1 126 ? -4.364 -8.187 -2.341 1.00 83.62 126 PHE A C 1
ATOM 949 O O . PHE A 1 126 ? -4.142 -7.743 -1.216 1.00 83.62 126 PHE A O 1
ATOM 956 N N . ALA A 1 127 ? -5.578 -8.121 -2.893 1.00 86.69 127 ALA A N 1
ATOM 957 C CA . ALA A 1 127 ? -6.731 -7.577 -2.186 1.00 86.69 127 ALA A CA 1
ATOM 958 C C . ALA A 1 127 ? -7.142 -8.446 -0.984 1.00 86.69 127 ALA A C 1
ATOM 960 O O . ALA A 1 127 ? -7.569 -7.913 0.040 1.00 86.69 127 ALA A O 1
ATOM 961 N N . ALA A 1 128 ? -7.041 -9.774 -1.085 1.00 90.50 128 ALA A N 1
ATOM 962 C CA . ALA A 1 128 ? -7.271 -10.679 0.039 1.00 90.50 128 ALA A CA 1
ATOM 963 C C . ALA A 1 128 ? -6.199 -10.494 1.123 1.00 90.50 128 ALA A C 1
ATOM 965 O O . ALA A 1 128 ? -6.550 -10.311 2.287 1.00 90.50 128 ALA A O 1
ATOM 966 N N . THR A 1 129 ? -4.924 -10.423 0.737 1.00 90.81 129 THR A N 1
ATOM 967 C CA . THR A 1 129 ? -3.803 -10.149 1.646 1.00 90.81 129 THR A CA 1
ATOM 968 C C . THR A 1 129 ? -3.974 -8.805 2.349 1.00 90.81 129 THR A C 1
ATOM 970 O O . THR A 1 129 ? -3.883 -8.743 3.569 1.00 90.81 129 THR A O 1
ATOM 973 N N . ALA A 1 130 ? -4.321 -7.741 1.618 1.00 89.62 130 ALA A N 1
ATOM 974 C CA . ALA A 1 130 ? -4.566 -6.422 2.201 1.00 89.62 130 ALA A CA 1
ATOM 975 C C . ALA A 1 130 ? -5.696 -6.436 3.243 1.00 89.62 130 ALA A C 1
ATOM 977 O O . ALA A 1 130 ? -5.596 -5.752 4.255 1.00 89.62 130 ALA A O 1
ATOM 978 N N . ARG A 1 131 ? -6.757 -7.227 3.024 1.00 89.31 131 ARG A N 1
ATOM 979 C CA . ARG A 1 131 ? -7.835 -7.401 4.014 1.00 89.31 131 ARG A CA 1
ATOM 980 C C . ARG A 1 131 ? -7.376 -8.205 5.227 1.00 89.31 131 ARG A C 1
ATOM 982 O O . ARG A 1 131 ? -7.743 -7.853 6.341 1.00 89.31 131 ARG A O 1
ATOM 989 N N . ALA A 1 132 ? -6.569 -9.243 5.017 1.00 90.31 132 ALA A N 1
ATOM 990 C CA . ALA A 1 132 ? -6.014 -10.051 6.099 1.00 90.31 132 ALA A CA 1
ATOM 991 C C . ALA A 1 132 ? -5.094 -9.234 7.021 1.00 90.31 132 ALA A C 1
ATOM 993 O O . ALA A 1 132 ? -5.082 -9.467 8.221 1.00 90.31 132 ALA A O 1
ATOM 994 N N . LEU A 1 133 ? -4.395 -8.218 6.498 1.00 89.00 133 LEU A N 1
ATOM 995 C CA . LEU A 1 133 ? -3.561 -7.319 7.311 1.00 89.00 133 LEU A CA 1
ATOM 996 C C . LEU A 1 133 ? -4.337 -6.528 8.369 1.00 89.00 133 LEU A C 1
ATOM 998 O O . LEU A 1 133 ? -3.747 -6.057 9.337 1.00 89.00 133 LEU A O 1
ATOM 1002 N N . ILE A 1 134 ? -5.643 -6.356 8.173 1.00 85.69 134 ILE A N 1
ATOM 1003 C CA . ILE A 1 134 ? -6.511 -5.640 9.107 1.00 85.69 134 ILE A CA 1
ATOM 1004 C C . ILE A 1 134 ? -7.129 -6.613 10.118 1.00 85.69 134 ILE A C 1
ATOM 1006 O O . ILE A 1 134 ? -7.871 -6.187 10.984 1.00 85.69 134 ILE A O 1
ATOM 1010 N N . ALA A 1 135 ? -6.870 -7.919 10.033 1.00 85.19 135 ALA A N 1
ATOM 1011 C CA . ALA A 1 135 ? -7.417 -8.856 11.001 1.00 85.19 135 ALA A CA 1
ATOM 1012 C C . ALA A 1 135 ? -6.820 -8.592 12.410 1.00 85.19 135 ALA A C 1
ATOM 1014 O O . ALA A 1 135 ? -5.647 -8.210 12.519 1.00 85.19 135 ALA A O 1
ATOM 1015 N N . PRO A 1 136 ? -7.601 -8.747 13.499 1.00 77.00 136 PRO A N 1
ATOM 1016 C CA . PRO A 1 136 ? -7.158 -8.394 14.855 1.00 77.00 136 PRO A CA 1
ATOM 1017 C C . PRO A 1 136 ? -5.878 -9.111 15.311 1.00 77.00 136 PRO A C 1
ATOM 1019 O O . PRO A 1 136 ? -5.056 -8.538 16.025 1.00 77.00 136 PRO A O 1
ATOM 1022 N N . ASP A 1 137 ? -5.699 -10.354 14.872 1.00 79.44 137 ASP A N 1
ATOM 1023 C CA . ASP A 1 137 ? -4.518 -11.189 15.097 1.00 79.44 137 ASP A CA 1
ATOM 1024 C C . ASP A 1 137 ? -3.257 -10.642 14.410 1.00 79.44 137 ASP A C 1
ATOM 1026 O O . ASP A 1 137 ? -2.153 -10.834 14.919 1.00 79.44 137 ASP A O 1
ATOM 1030 N N . VAL A 1 138 ? -3.410 -9.903 13.308 1.00 78.88 138 VAL A N 1
ATOM 1031 C CA . VAL A 1 138 ? -2.298 -9.312 12.546 1.00 78.88 138 VAL A CA 1
ATOM 1032 C C . VAL A 1 138 ? -1.949 -7.901 13.028 1.00 78.88 138 VAL A C 1
ATOM 1034 O O . VAL A 1 138 ? -0.771 -7.548 13.116 1.00 78.88 138 VAL A O 1
ATOM 1037 N N . LEU A 1 139 ? -2.947 -7.090 13.392 1.00 80.88 139 LEU A N 1
ATOM 1038 C CA . LEU A 1 139 ? -2.725 -5.739 13.936 1.00 80.88 139 LEU A CA 1
ATOM 1039 C C . LEU A 1 139 ? -2.051 -5.767 15.320 1.00 80.88 139 LEU A C 1
ATOM 1041 O O . LEU A 1 139 ? -1.312 -4.841 15.698 1.00 80.88 139 LEU A O 1
ATOM 1045 N N . GLY A 1 140 ? -2.272 -6.858 16.055 1.00 75.56 140 GLY A N 1
ATOM 1046 C CA . GLY A 1 140 ? -1.795 -7.034 17.414 1.00 75.56 140 GLY A CA 1
ATOM 1047 C C . GLY A 1 140 ? -2.562 -6.167 18.420 1.00 75.56 140 GLY A C 1
ATOM 1048 O O . GLY A 1 140 ? -3.528 -5.480 18.067 1.00 75.56 140 GLY A O 1
ATOM 1049 N N . PRO A 1 141 ? -2.142 -6.193 19.696 1.00 72.94 141 PRO A N 1
ATOM 1050 C CA . PRO A 1 141 ? -2.849 -5.499 20.764 1.00 72.94 141 PRO A CA 1
ATOM 1051 C C . PRO A 1 141 ? -2.905 -3.988 20.512 1.00 72.94 141 PRO A C 1
ATOM 1053 O O . PRO A 1 141 ? -1.981 -3.417 19.919 1.00 72.94 141 PRO A O 1
ATOM 1056 N N . ALA A 1 142 ? -4.016 -3.396 20.958 1.00 66.31 142 ALA A N 1
ATOM 1057 C CA . ALA A 1 142 ? -4.295 -1.963 20.908 1.00 66.31 142 ALA A CA 1
ATOM 1058 C C . ALA A 1 142 ? -3.239 -1.143 21.661 1.00 66.31 142 ALA A C 1
ATOM 1060 O O . ALA A 1 142 ? -2.830 -1.578 22.762 1.00 66.31 142 ALA A O 1
#